Protein AF-A0A855MR85-F1 (afdb_monomer_lite)

Foldseek 3Di:
DVVVVVVVADADPAPVRNQVDPPWDKDFADQDLVSLVVVLQVADQQKWWDFVRAIWTWHHDDDNFTKTWDADQWFWDQDPVRDIDTDGDRGIDMDTQQTHHPPDPDGNSSRTTMITHDDPDPDDD

Secondary structure (DSSP, 8-state):
-HHHHTTT----SSHHHHTT-SSS-EEEPPSSHHHHHHHHHT--TT-EEEETTEEEEEEEEETTEEEEEEEEEEEEEE-TTSPEEEEEEEEEEEEETTSEETTSSSBHHHH--EEE---S-----

Radius of gyration: 14.8 Å; chains: 1; bounding box: 39×30×37 Å

Organism: NCBI:txid1122956

InterPro domains:
  IPR000064 Endopeptidase, NLPC/P60 domain [PF00877] (2-79)
  IPR038765 Papain-like cysteine peptidase superfamily [SSF54001] (2-74)

Sequence (125 aa):
MDIFKCFGVYLPRDTKYQGNMNPAEKISFPQQTEDRKIILDGLKTGDLLFMKGHVMMYLGKFGNEYYVIHQGTGFKQKKPNGDFEGFDIHGTFIMPLSVYTLNSSTTYLDSLSLAVKITQGLNKI

pLDDT: mean 91.72, std 11.17, range [39.81, 98.81]

Structure (mmCIF, N/CA/C/O backbone):
data_AF-A0A855MR85-F1
#
_entry.id   AF-A0A855MR85-F1
#
loop_
_atom_site.group_PDB
_atom_site.id
_atom_site.type_symbol
_atom_site.label_atom_id
_atom_site.label_alt_id
_atom_site.label_comp_id
_atom_site.label_asym_id
_atom_site.label_entity_id
_atom_site.label_seq_id
_atom_site.pdbx_PDB_ins_code
_atom_site.Cartn_x
_atom_site.Cartn_y
_atom_site.Cartn_z
_atom_site.occupancy
_atom_site.B_iso_or_equiv
_atom_site.auth_seq_id
_atom_site.auth_comp_id
_atom_site.auth_asym_id
_atom_site.auth_atom_id
_atom_site.pdbx_PDB_model_num
ATOM 1 N N . MET A 1 1 ? -12.059 5.800 -0.004 1.00 85.44 1 MET A N 1
ATOM 2 C CA . MET A 1 1 ? -13.266 6.190 0.757 1.00 85.44 1 MET A CA 1
ATOM 3 C C . MET A 1 1 ? -14.522 5.604 0.128 1.00 85.44 1 MET A C 1
ATOM 5 O O . MET A 1 1 ? -15.211 4.869 0.817 1.00 85.44 1 MET A O 1
ATOM 9 N N . ASP A 1 2 ? -14.803 5.873 -1.150 1.00 90.25 2 ASP A N 1
ATOM 10 C CA . ASP A 1 2 ? -16.107 5.537 -1.752 1.00 90.25 2 ASP A CA 1
ATOM 11 C C . ASP A 1 2 ? -16.439 4.041 -1.739 1.00 90.25 2 ASP A C 1
ATOM 13 O O . ASP A 1 2 ? -17.568 3.685 -1.424 1.00 90.25 2 ASP A O 1
ATOM 17 N N . ILE A 1 3 ? -15.440 3.169 -1.936 1.00 91.75 3 ILE A N 1
ATOM 18 C CA . ILE A 1 3 ? -15.605 1.710 -1.799 1.00 91.75 3 ILE A CA 1
ATOM 19 C C . ILE A 1 3 ? -16.169 1.345 -0.416 1.00 91.75 3 ILE A C 1
ATOM 21 O O . ILE A 1 3 ? -17.151 0.623 -0.325 1.00 91.75 3 ILE A O 1
ATOM 25 N N . PHE A 1 4 ? -15.593 1.877 0.665 1.00 90.81 4 PHE A N 1
ATOM 26 C CA . PHE A 1 4 ? -16.023 1.586 2.039 1.00 90.81 4 PHE A CA 1
ATOM 27 C C . PHE A 1 4 ? -17.401 2.168 2.362 1.00 90.81 4 PHE A C 1
ATOM 29 O O . PHE A 1 4 ? -18.189 1.539 3.071 1.00 90.81 4 PHE A O 1
ATOM 36 N N . LYS A 1 5 ? -17.720 3.338 1.795 1.00 90.62 5 LYS A N 1
ATOM 37 C CA . LYS A 1 5 ? -19.012 4.005 1.988 1.00 90.62 5 LYS A CA 1
ATOM 38 C C . LYS A 1 5 ? -20.177 3.144 1.491 1.00 90.62 5 LYS A C 1
ATOM 40 O O . LYS A 1 5 ? -21.227 3.142 2.127 1.00 90.62 5 LYS A O 1
ATOM 45 N N . CYS A 1 6 ? -19.981 2.364 0.424 1.00 91.81 6 CYS A N 1
ATOM 46 C CA . CYS A 1 6 ? -20.970 1.398 -0.069 1.00 91.81 6 CYS A CA 1
ATOM 47 C C . CYS A 1 6 ? -21.345 0.322 0.966 1.00 91.81 6 CYS A C 1
ATOM 49 O O . CYS A 1 6 ? -22.423 -0.254 0.874 1.00 91.81 6 CYS A O 1
ATOM 51 N N . PHE A 1 7 ? -20.488 0.082 1.961 1.00 89.81 7 PHE A N 1
ATOM 52 C CA . PHE A 1 7 ? -20.691 -0.901 3.029 1.00 89.81 7 PHE A CA 1
ATOM 53 C C . PHE A 1 7 ? -20.933 -0.247 4.398 1.00 89.81 7 PHE A C 1
ATOM 55 O O . PHE A 1 7 ? -20.788 -0.895 5.432 1.00 89.81 7 PHE A O 1
ATOM 62 N N . GLY A 1 8 ? -21.276 1.046 4.427 1.00 88.69 8 GLY A N 1
ATOM 63 C CA . GLY A 1 8 ? -21.557 1.775 5.667 1.00 88.69 8 GLY A CA 1
ATOM 64 C C . GLY A 1 8 ? -20.321 2.097 6.514 1.00 88.69 8 GLY A C 1
ATOM 65 O O . GLY A 1 8 ? -20.465 2.484 7.672 1.00 88.69 8 GLY A O 1
ATOM 66 N N . VAL A 1 9 ? -19.113 1.963 5.956 1.00 86.50 9 VAL A N 1
ATOM 67 C CA . VAL A 1 9 ? -17.857 2.329 6.621 1.00 86.50 9 VAL A CA 1
ATOM 68 C C . VAL A 1 9 ? -17.402 3.697 6.114 1.00 86.50 9 VAL A C 1
ATOM 70 O O . VAL A 1 9 ? -17.102 3.881 4.934 1.00 86.50 9 VAL A O 1
ATOM 73 N N . TYR A 1 10 ? -17.339 4.673 7.018 1.00 87.94 10 TYR A N 1
ATOM 74 C CA . TYR A 1 10 ? -16.996 6.054 6.687 1.00 87.94 10 TYR A CA 1
ATOM 75 C C . TYR A 1 10 ? -15.534 6.333 7.020 1.00 87.94 10 TYR A C 1
ATOM 77 O O . TYR A 1 10 ? -15.120 6.257 8.173 1.00 87.94 10 TYR A O 1
ATOM 85 N N . LEU A 1 11 ? -14.755 6.667 5.992 1.00 88.19 11 LEU A N 1
ATOM 86 C CA . LEU A 1 11 ? -13.358 7.068 6.133 1.00 88.19 11 LEU A CA 1
ATOM 87 C C . LEU A 1 11 ? -13.227 8.584 5.924 1.00 88.19 11 LEU A C 1
ATOM 89 O O . LEU A 1 11 ? -13.946 9.130 5.083 1.00 88.19 11 LEU A O 1
ATOM 93 N N . PRO A 1 12 ? -12.288 9.268 6.602 1.00 88.19 12 PRO A N 1
ATOM 94 C CA . PRO A 1 12 ? -11.951 10.653 6.295 1.00 88.19 12 PRO A CA 1
ATOM 95 C C . PRO A 1 12 ? -11.574 10.846 4.822 1.00 88.19 12 PRO A C 1
ATOM 97 O O . PRO A 1 12 ? -11.035 9.940 4.183 1.00 88.19 12 PRO A O 1
ATOM 100 N N . ARG A 1 13 ? -11.802 12.047 4.281 1.00 86.38 13 ARG A N 1
ATOM 101 C CA . ARG A 1 13 ? -11.549 12.336 2.861 1.00 86.38 13 ARG A CA 1
ATOM 102 C C . ARG A 1 13 ? -10.073 12.218 2.473 1.00 86.38 13 ARG A C 1
ATOM 104 O O . ARG A 1 13 ? -9.782 11.690 1.396 1.00 86.38 13 ARG A O 1
ATOM 111 N N . ASP A 1 14 ? -9.180 12.688 3.342 1.00 86.38 14 ASP A N 1
ATOM 112 C CA . ASP A 1 14 ? -7.754 12.820 3.034 1.00 86.38 14 ASP A CA 1
ATOM 113 C C . ASP A 1 14 ? -6.917 11.696 3.640 1.00 86.38 14 ASP A C 1
ATOM 115 O O . ASP A 1 14 ? -7.141 11.252 4.771 1.00 86.38 14 ASP A O 1
ATOM 119 N N . THR A 1 15 ? -5.880 11.291 2.906 1.00 83.12 15 THR A N 1
ATOM 120 C CA . THR A 1 15 ? -4.954 10.212 3.284 1.00 83.12 15 THR A CA 1
ATOM 121 C C . THR A 1 15 ? -4.289 10.455 4.637 1.00 83.12 15 THR A C 1
ATOM 123 O O . THR A 1 15 ? -4.150 9.523 5.426 1.00 83.12 15 THR A O 1
ATOM 126 N N . LYS A 1 16 ? -3.958 11.715 4.956 1.00 85.19 16 LYS A N 1
ATOM 127 C CA . LYS A 1 16 ? -3.410 12.111 6.263 1.00 85.19 16 LYS A CA 1
ATOM 128 C C . LYS A 1 16 ? -4.328 11.703 7.416 1.00 85.19 16 LYS A C 1
ATOM 130 O O . LYS A 1 16 ? -3.841 11.226 8.437 1.00 85.19 16 LYS A O 1
ATOM 135 N N . TYR A 1 17 ? -5.636 11.899 7.278 1.00 86.00 17 TYR A N 1
ATOM 136 C CA . TYR A 1 17 ? -6.593 11.550 8.325 1.00 86.00 17 TYR A CA 1
ATOM 137 C C . TYR A 1 17 ? -6.900 10.053 8.326 1.00 86.00 17 TYR A C 1
ATOM 139 O O . TYR A 1 17 ? -7.026 9.471 9.397 1.00 86.00 17 TYR A O 1
ATOM 147 N N . GLN A 1 18 ? -6.929 9.412 7.152 1.00 84.75 18 GLN A N 1
ATOM 148 C CA . GLN A 1 18 ? -7.089 7.958 7.045 1.00 84.75 18 GLN A CA 1
ATOM 149 C C . GLN A 1 18 ? -5.945 7.198 7.747 1.00 84.75 18 GLN A C 1
ATOM 151 O O . GLN A 1 18 ? -6.202 6.256 8.488 1.00 84.75 18 GLN A O 1
ATOM 156 N N . GLY A 1 19 ? -4.693 7.645 7.600 1.00 83.06 19 GLY A N 1
ATOM 157 C CA . GLY A 1 19 ? -3.544 7.046 8.296 1.00 83.06 19 GLY A CA 1
ATOM 158 C C . GLY A 1 19 ? -3.546 7.257 9.817 1.00 83.06 19 GLY A C 1
ATOM 159 O O . GLY A 1 19 ? -2.875 6.536 10.547 1.00 83.06 19 GLY A O 1
ATOM 160 N N . ASN A 1 20 ? -4.317 8.230 10.311 1.00 85.12 20 ASN A N 1
ATOM 161 C CA . ASN A 1 20 ? -4.401 8.585 11.729 1.00 85.12 20 ASN A CA 1
ATOM 162 C C . ASN A 1 20 ? -5.734 8.187 12.375 1.00 85.12 20 ASN A C 1
ATOM 164 O O . ASN A 1 20 ? -6.003 8.598 13.504 1.00 85.12 20 ASN A O 1
ATOM 168 N N . MET A 1 21 ? -6.558 7.384 11.692 1.00 82.94 21 MET A N 1
ATOM 169 C CA . MET A 1 21 ? -7.829 6.921 12.244 1.00 82.94 21 MET A CA 1
ATOM 170 C C . MET A 1 21 ? -7.614 6.179 13.568 1.00 82.94 21 MET A C 1
ATOM 172 O O . MET A 1 21 ? -6.652 5.427 13.733 1.00 82.94 21 MET A O 1
ATOM 176 N N . ASN A 1 22 ? -8.534 6.407 14.502 1.00 75.62 22 ASN A N 1
ATOM 177 C CA . ASN A 1 22 ? -8.658 5.710 15.778 1.00 75.62 22 ASN A CA 1
ATOM 178 C C . ASN A 1 22 ? -10.130 5.271 15.913 1.00 75.62 22 ASN A C 1
ATOM 180 O O . ASN A 1 22 ? -11.003 6.015 15.462 1.00 75.62 22 ASN A O 1
ATOM 184 N N . PRO A 1 23 ? -10.437 4.107 16.508 1.00 78.25 23 PRO A N 1
ATOM 185 C CA . PRO A 1 23 ? -9.528 3.164 17.170 1.00 78.25 23 PRO A CA 1
ATOM 186 C C . PRO A 1 23 ? -8.821 2.154 16.234 1.00 78.25 23 PRO A C 1
ATOM 188 O O . PRO A 1 23 ? -8.436 1.083 16.691 1.00 78.25 23 PRO A O 1
ATOM 191 N N . ALA A 1 24 ? -8.645 2.451 14.940 1.00 85.38 24 ALA A N 1
ATOM 192 C CA . ALA A 1 24 ? -8.004 1.525 13.999 1.00 85.38 24 ALA A CA 1
ATOM 193 C C . ALA A 1 24 ? -6.575 1.114 14.422 1.00 85.38 24 ALA A C 1
ATOM 195 O O . ALA A 1 24 ? -5.742 1.959 14.769 1.00 85.38 24 ALA A O 1
ATOM 196 N N . GLU A 1 25 ? -6.287 -0.191 14.350 1.00 91.06 25 GLU A N 1
ATOM 197 C CA . GLU A 1 25 ? -4.946 -0.736 14.585 1.00 91.06 25 GLU A CA 1
ATOM 198 C C . GLU A 1 25 ? -4.007 -0.321 13.445 1.00 91.06 25 GLU A C 1
ATOM 200 O O . GLU A 1 25 ? -4.368 -0.365 12.265 1.00 91.06 25 GLU A O 1
ATOM 205 N N . LYS A 1 26 ? -2.790 0.087 13.809 1.00 93.38 26 LYS A N 1
ATOM 206 C CA . LYS A 1 26 ? -1.787 0.655 12.908 1.00 93.38 26 LYS A CA 1
ATOM 207 C C . LYS A 1 26 ? -0.471 -0.089 13.048 1.00 93.38 26 LYS A C 1
ATOM 209 O O . LYS A 1 26 ? -0.005 -0.296 14.165 1.00 93.38 26 LYS A O 1
ATOM 214 N N . ILE A 1 27 ? 0.143 -0.433 11.921 1.00 96.62 27 ILE A N 1
ATOM 215 C CA . ILE A 1 27 ? 1.426 -1.138 11.871 1.00 96.62 27 ILE A CA 1
ATOM 216 C C . ILE A 1 27 ? 2.371 -0.364 10.954 1.00 96.62 27 ILE A C 1
ATOM 218 O O . ILE A 1 27 ? 2.092 -0.196 9.767 1.00 96.62 27 ILE A O 1
ATOM 222 N N . SER A 1 28 ? 3.488 0.119 11.495 1.00 97.69 28 SER A N 1
ATOM 223 C CA . SER A 1 28 ? 4.539 0.763 10.699 1.00 97.69 28 SER A CA 1
ATOM 224 C C . SER A 1 28 ? 5.358 -0.284 9.950 1.00 97.69 28 SER A C 1
ATOM 226 O O . SER A 1 28 ? 5.735 -1.303 10.529 1.00 97.69 28 SER A O 1
ATOM 228 N N . PHE A 1 29 ? 5.674 -0.024 8.682 1.00 98.19 29 PHE A N 1
ATOM 229 C CA . PHE A 1 29 ? 6.514 -0.934 7.904 1.00 98.19 29 PHE A CA 1
ATOM 230 C C . PHE A 1 29 ? 8.010 -0.720 8.207 1.00 98.19 29 PHE A C 1
ATOM 232 O O . PHE A 1 29 ? 8.474 0.424 8.204 1.00 98.19 29 PHE A O 1
ATOM 239 N N . PRO A 1 30 ? 8.780 -1.799 8.440 1.00 97.75 30 PRO A N 1
ATOM 240 C CA . PRO A 1 30 ? 10.226 -1.737 8.642 1.00 97.75 30 PRO A CA 1
ATOM 241 C C . PRO A 1 30 ? 10.959 -1.488 7.319 1.00 97.75 30 PRO A C 1
ATOM 243 O O . PRO A 1 30 ? 10.367 -1.499 6.244 1.00 97.75 30 PRO A O 1
ATOM 246 N N . GLN A 1 31 ? 12.273 -1.265 7.365 1.00 95.94 31 GLN A N 1
ATOM 247 C CA . GLN A 1 31 ? 13.057 -1.060 6.141 1.00 95.94 31 GLN A CA 1
ATOM 248 C C . GLN A 1 31 ? 13.213 -2.346 5.315 1.00 95.94 31 GLN A C 1
ATOM 250 O O . GLN A 1 31 ? 13.121 -2.280 4.094 1.00 95.94 31 GLN A O 1
ATOM 255 N N . GLN A 1 32 ? 13.397 -3.502 5.958 1.00 97.75 32 GLN A N 1
ATOM 256 C CA . GLN A 1 32 ? 13.693 -4.763 5.278 1.00 97.75 32 GLN A CA 1
ATOM 257 C C . GLN A 1 32 ? 12.468 -5.343 4.556 1.00 97.75 32 GLN A C 1
ATOM 259 O O . GLN A 1 32 ? 11.416 -5.539 5.157 1.00 97.75 32 GLN A O 1
ATOM 264 N N . THR A 1 33 ? 12.626 -5.664 3.269 1.00 97.31 33 THR A N 1
ATOM 265 C CA . THR A 1 33 ? 11.569 -6.199 2.393 1.00 97.31 33 THR A CA 1
ATOM 266 C C . THR A 1 33 ? 10.906 -7.465 2.947 1.00 97.31 33 THR A C 1
ATOM 268 O O . THR A 1 33 ? 9.682 -7.565 2.922 1.00 97.31 33 THR A O 1
ATOM 271 N N . GLU A 1 34 ? 11.675 -8.417 3.482 1.00 97.50 34 GLU A N 1
ATOM 272 C CA . GLU A 1 34 ? 11.111 -9.672 4.007 1.00 97.50 34 GLU A CA 1
ATOM 273 C C . GLU A 1 34 ? 10.220 -9.446 5.238 1.00 97.50 34 GLU A C 1
ATOM 275 O O . GLU A 1 34 ? 9.117 -9.986 5.304 1.00 97.50 34 GLU A O 1
ATOM 280 N N . ASP A 1 35 ? 10.604 -8.551 6.150 1.00 98.19 35 AS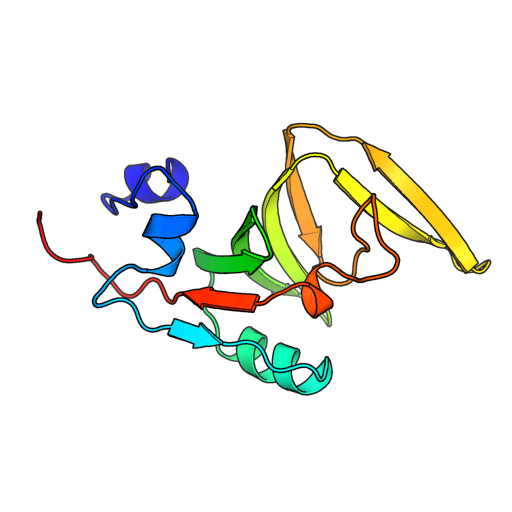P A N 1
ATOM 281 C CA . ASP A 1 35 ? 9.773 -8.213 7.311 1.00 98.19 35 ASP A CA 1
ATOM 282 C C . ASP A 1 35 ? 8.461 -7.524 6.899 1.00 98.19 35 ASP A C 1
ATOM 284 O O . ASP A 1 35 ? 7.410 -7.729 7.511 1.00 98.19 35 ASP A O 1
ATOM 288 N N . ARG A 1 36 ? 8.486 -6.733 5.816 1.00 98.50 36 ARG A N 1
ATOM 289 C CA . ARG A 1 36 ? 7.265 -6.139 5.245 1.00 98.50 36 ARG A CA 1
ATOM 290 C C . ARG A 1 36 ? 6.305 -7.218 4.750 1.00 98.50 36 ARG A C 1
ATOM 292 O O . ARG A 1 36 ? 5.098 -7.073 4.932 1.00 98.50 36 ARG A O 1
ATOM 299 N N . LYS A 1 37 ? 6.817 -8.299 4.153 1.00 98.38 37 LYS A N 1
ATOM 300 C CA . LYS A 1 37 ? 5.996 -9.430 3.690 1.00 98.38 37 LYS A CA 1
ATOM 301 C C . LYS A 1 37 ? 5.327 -10.162 4.850 1.00 98.38 37 LYS A C 1
ATOM 303 O O . LYS A 1 37 ? 4.152 -10.487 4.732 1.00 98.38 37 LYS A O 1
ATOM 308 N N . ILE A 1 38 ? 6.017 -10.324 5.985 1.00 98.19 38 ILE A N 1
ATOM 309 C CA . ILE A 1 38 ? 5.422 -10.897 7.207 1.00 98.19 38 ILE A CA 1
ATOM 310 C C . ILE A 1 38 ? 4.221 -10.059 7.662 1.00 98.19 38 ILE A C 1
ATOM 312 O O . ILE A 1 38 ? 3.168 -10.607 7.986 1.00 98.19 38 ILE A O 1
ATOM 316 N N . ILE A 1 39 ? 4.344 -8.726 7.639 1.00 98.31 39 ILE A N 1
ATOM 317 C CA . ILE A 1 39 ? 3.220 -7.833 7.952 1.00 98.31 39 ILE A CA 1
ATOM 318 C C . ILE A 1 39 ? 2.076 -8.043 6.953 1.00 98.31 39 ILE A C 1
ATOM 320 O O . ILE A 1 39 ? 0.941 -8.231 7.381 1.00 98.31 39 ILE A O 1
ATOM 324 N N . LEU A 1 40 ? 2.362 -8.047 5.644 1.00 98.50 40 LEU A N 1
ATOM 325 C CA . LEU A 1 40 ? 1.358 -8.227 4.585 1.00 98.50 40 LEU A CA 1
ATOM 326 C C . LEU A 1 40 ? 0.635 -9.584 4.661 1.00 98.50 40 LEU A C 1
ATOM 328 O O . LEU A 1 40 ? -0.567 -9.642 4.400 1.00 98.50 40 LEU A O 1
ATOM 332 N N . ASP A 1 41 ? 1.333 -10.654 5.048 1.00 98.00 41 ASP A N 1
ATOM 333 C CA . ASP A 1 41 ? 0.748 -11.985 5.268 1.00 98.00 41 ASP A CA 1
ATOM 334 C C . ASP A 1 41 ? -0.252 -11.991 6.444 1.00 98.00 41 ASP A C 1
ATOM 336 O O . ASP A 1 41 ? -1.169 -12.810 6.471 1.00 98.00 41 ASP A O 1
ATOM 340 N N . GLY A 1 42 ? -0.112 -11.061 7.397 1.00 96.50 42 GLY A N 1
ATOM 341 C CA . GLY A 1 42 ? -1.030 -10.882 8.526 1.00 96.50 42 GLY A CA 1
ATOM 342 C C . GLY A 1 42 ? -2.194 -9.912 8.279 1.00 96.50 42 GLY A C 1
ATOM 343 O O . GLY A 1 42 ? -3.041 -9.750 9.164 1.00 96.50 42 GLY A O 1
ATOM 344 N N . LEU A 1 43 ? -2.243 -9.242 7.122 1.00 97.00 43 LEU A N 1
ATOM 345 C CA . LEU A 1 43 ? -3.319 -8.309 6.770 1.00 97.00 43 LEU A CA 1
ATOM 346 C C . LEU A 1 43 ? -4.509 -9.018 6.119 1.00 97.00 43 LEU A C 1
ATOM 348 O O . LEU A 1 43 ? -4.389 -10.093 5.531 1.00 97.00 43 LEU A O 1
ATOM 352 N N . LYS A 1 44 ? -5.674 -8.374 6.183 1.00 95.38 44 LYS A N 1
ATOM 353 C CA . LYS A 1 44 ? -6.907 -8.827 5.534 1.00 95.38 44 LYS A CA 1
ATOM 354 C C . LYS A 1 44 ? -7.208 -7.993 4.295 1.00 95.38 44 LYS A C 1
ATOM 356 O O . LYS A 1 44 ? -6.878 -6.810 4.220 1.00 95.38 44 LYS A O 1
ATOM 361 N N . THR A 1 45 ? -7.893 -8.599 3.328 1.00 95.62 45 THR A N 1
ATOM 362 C CA . THR A 1 45 ? -8.489 -7.866 2.204 1.00 95.62 45 THR A CA 1
ATOM 363 C C . THR A 1 45 ? -9.340 -6.709 2.732 1.00 95.62 45 THR A C 1
ATOM 365 O O . THR A 1 45 ? -10.181 -6.904 3.608 1.00 95.62 45 THR A O 1
ATOM 368 N N . GLY A 1 46 ? -9.121 -5.512 2.194 1.00 94.75 46 GLY A N 1
ATOM 369 C CA . GLY A 1 46 ? -9.757 -4.280 2.657 1.00 94.75 46 GLY A CA 1
ATOM 370 C C . GLY A 1 46 ? -8.916 -3.463 3.641 1.00 94.75 46 GLY A C 1
ATOM 371 O O . GLY A 1 46 ? -9.233 -2.296 3.851 1.00 94.75 46 GLY A O 1
ATOM 372 N N . ASP A 1 47 ? -7.828 -3.998 4.200 1.00 96.06 47 ASP A N 1
ATOM 373 C CA . ASP A 1 47 ? -6.893 -3.179 4.978 1.00 96.06 47 ASP A CA 1
ATOM 374 C C . ASP A 1 47 ? -6.233 -2.116 4.086 1.00 96.06 47 ASP A C 1
ATOM 376 O O . ASP A 1 47 ? -6.052 -2.300 2.876 1.00 96.06 47 ASP A O 1
ATOM 380 N N . LEU A 1 48 ? -5.890 -0.970 4.673 1.00 97.06 48 LEU A N 1
ATOM 381 C CA . LEU A 1 48 ? -5.298 0.141 3.937 1.00 97.06 48 LEU A CA 1
ATOM 382 C C . LEU A 1 48 ? -3.781 0.119 4.053 1.00 97.06 48 LEU A C 1
ATOM 384 O O . LEU A 1 48 ? -3.224 -0.042 5.138 1.00 97.06 48 LEU A O 1
ATOM 388 N N . LEU A 1 49 ? -3.123 0.365 2.930 1.00 98.38 49 LEU A N 1
ATOM 389 C CA . LEU A 1 49 ? -1.680 0.493 2.815 1.00 98.38 49 LEU A CA 1
ATOM 390 C C . LEU A 1 49 ? -1.333 1.918 2.403 1.00 98.38 49 LEU A C 1
ATOM 392 O O . LEU A 1 49 ? -1.921 2.468 1.471 1.00 98.38 49 LEU A O 1
ATOM 396 N N . PHE A 1 50 ? -0.360 2.513 3.080 1.00 97.62 50 PHE A N 1
ATOM 397 C CA . PHE A 1 50 ? 0.075 3.881 2.835 1.00 97.62 50 PHE A CA 1
ATOM 398 C C . PHE A 1 50 ? 1.524 3.910 2.383 1.00 97.62 50 PHE A C 1
ATOM 400 O O . PHE A 1 50 ? 2.367 3.171 2.889 1.00 97.62 50 PHE A O 1
ATOM 407 N N . MET A 1 51 ? 1.800 4.847 1.488 1.00 95.62 51 MET A N 1
ATOM 408 C CA . MET A 1 51 ? 3.129 5.356 1.173 1.00 95.62 51 MET A CA 1
ATOM 409 C C . MET A 1 51 ? 3.061 6.889 1.166 1.00 95.62 51 MET A C 1
ATOM 411 O O . MET A 1 51 ? 1.986 7.477 1.322 1.00 95.62 51 MET A O 1
ATOM 415 N N . LYS A 1 52 ? 4.193 7.575 0.990 1.00 92.56 52 LYS A N 1
ATOM 416 C CA . LYS A 1 52 ? 4.219 9.046 1.009 1.00 92.56 52 LYS A CA 1
ATOM 417 C C . LYS A 1 52 ? 3.213 9.639 0.008 1.00 92.56 52 LYS A C 1
ATOM 419 O O . LYS A 1 52 ? 3.392 9.524 -1.198 1.00 92.56 52 LYS A O 1
ATOM 424 N N . GLY A 1 53 ? 2.185 10.310 0.532 1.00 91.00 53 GLY A N 1
ATOM 425 C CA . GLY A 1 53 ? 1.167 11.008 -0.259 1.00 91.00 53 GLY A CA 1
ATOM 426 C C . GLY A 1 53 ? 0.131 10.109 -0.937 1.00 91.00 53 GLY A C 1
ATOM 427 O O . GLY A 1 53 ? -0.686 10.628 -1.690 1.00 91.00 53 GLY A O 1
ATOM 428 N N . HIS A 1 54 ? 0.130 8.799 -0.677 1.00 95.31 54 HIS A N 1
ATOM 429 C CA . HIS A 1 54 ? -0.707 7.861 -1.422 1.00 95.31 54 HIS A CA 1
ATOM 430 C C . HIS A 1 54 ? -1.269 6.738 -0.543 1.00 95.31 54 HIS A C 1
ATOM 432 O O . HIS A 1 54 ? -0.628 6.303 0.415 1.00 95.31 54 HIS A O 1
ATOM 438 N N . VAL A 1 55 ? -2.479 6.280 -0.868 1.00 96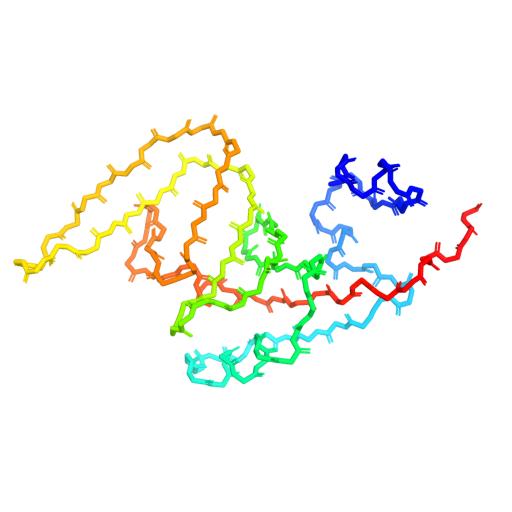.38 55 VAL A N 1
ATOM 439 C CA . VAL A 1 55 ? -3.191 5.211 -0.153 1.00 96.38 55 VAL A CA 1
ATOM 440 C C . VAL A 1 55 ? -3.700 4.168 -1.138 1.00 96.38 55 VAL A C 1
ATOM 442 O O . VAL A 1 55 ? -4.139 4.487 -2.244 1.00 96.38 55 VAL A O 1
ATOM 445 N N . MET A 1 56 ? -3.645 2.913 -0.722 1.00 97.81 56 MET A N 1
ATOM 446 C CA . MET A 1 56 ? -4.043 1.749 -1.498 1.00 97.81 56 MET A CA 1
ATOM 447 C C . MET A 1 56 ? -4.886 0.826 -0.621 1.00 97.81 56 MET A C 1
ATOM 449 O O . MET A 1 56 ? -4.708 0.793 0.596 1.00 97.81 56 MET A O 1
ATOM 453 N N . MET A 1 57 ? -5.798 0.070 -1.229 1.00 97.94 57 MET A N 1
ATOM 454 C CA . MET A 1 57 ? -6.536 -0.985 -0.535 1.00 97.94 57 MET A CA 1
ATOM 455 C C . MET A 1 57 ? -5.891 -2.332 -0.844 1.00 97.94 57 MET A C 1
ATOM 457 O O . MET A 1 57 ? -5.727 -2.685 -2.014 1.00 97.94 57 MET A O 1
ATOM 461 N N . TYR A 1 58 ? -5.526 -3.072 0.199 1.00 98.50 58 TYR A N 1
ATOM 462 C CA . TYR A 1 58 ? -4.957 -4.405 0.080 1.00 98.50 58 TYR A CA 1
ATOM 463 C C . TYR A 1 58 ? -6.020 -5.406 -0.372 1.00 98.50 58 TYR A C 1
ATOM 465 O O . TYR A 1 58 ? -7.131 -5.435 0.159 1.00 98.50 58 TYR A O 1
ATOM 473 N N . LEU A 1 59 ? -5.682 -6.224 -1.366 1.00 98.38 59 LEU A N 1
ATOM 4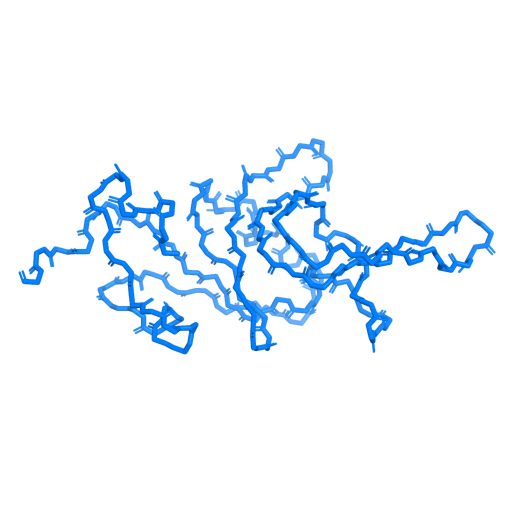74 C CA . LEU A 1 59 ? -6.569 -7.250 -1.908 1.00 98.38 59 LEU A CA 1
ATOM 475 C C . LEU A 1 59 ? -6.225 -8.657 -1.419 1.00 98.38 59 LEU A C 1
ATOM 477 O O . LEU A 1 59 ? -7.086 -9.532 -1.470 1.00 98.38 59 LEU A O 1
ATOM 481 N N . GLY A 1 60 ? -5.014 -8.862 -0.904 1.00 98.19 60 GLY A N 1
ATOM 482 C CA . GLY A 1 60 ? -4.522 -10.168 -0.480 1.00 98.19 60 GLY A CA 1
ATOM 483 C C . GLY A 1 60 ? -3.303 -10.619 -1.277 1.00 98.19 60 GLY A C 1
ATOM 484 O O . GLY A 1 60 ? -2.712 -9.861 -2.053 1.00 98.19 60 GLY A O 1
ATOM 485 N N . LYS A 1 61 ? -2.947 -11.886 -1.079 1.00 98.19 61 LYS A N 1
ATOM 486 C CA . LYS A 1 61 ? -1.818 -12.552 -1.723 1.00 98.19 61 LYS A CA 1
ATOM 487 C C . LYS A 1 61 ? -2.316 -13.594 -2.719 1.00 98.19 61 LYS A C 1
ATOM 489 O O . LYS A 1 61 ? -3.210 -14.375 -2.399 1.00 98.19 61 LYS A O 1
ATOM 494 N N . PHE A 1 62 ? -1.713 -13.630 -3.902 1.00 97.06 62 PHE A N 1
ATOM 495 C CA . PHE A 1 62 ? -1.919 -14.689 -4.888 1.00 97.06 62 PHE A CA 1
ATOM 496 C C . PHE A 1 62 ? -0.560 -15.172 -5.398 1.00 97.06 62 PHE A C 1
ATOM 498 O O . PHE A 1 62 ? 0.242 -14.391 -5.910 1.00 97.06 62 PHE A O 1
ATOM 505 N N . GLY A 1 63 ? -0.274 -16.462 -5.205 1.00 95.56 63 GLY A N 1
ATOM 506 C CA . GLY A 1 63 ? 1.079 -16.989 -5.370 1.00 95.56 63 GLY A CA 1
ATOM 507 C C . GLY A 1 63 ? 2.064 -16.284 -4.430 1.00 95.56 63 GLY A C 1
ATOM 508 O O . GLY A 1 63 ? 1.844 -16.226 -3.220 1.00 95.56 63 GLY A O 1
ATOM 509 N N . ASN A 1 64 ? 3.129 -15.720 -5.000 1.00 94.94 64 ASN A N 1
ATOM 510 C CA . ASN A 1 64 ? 4.165 -14.997 -4.254 1.00 94.94 64 ASN A CA 1
ATOM 511 C C . ASN A 1 64 ? 3.973 -13.471 -4.270 1.00 94.94 64 ASN A C 1
ATOM 513 O O . ASN A 1 64 ? 4.838 -12.746 -3.786 1.00 94.94 64 ASN A O 1
ATOM 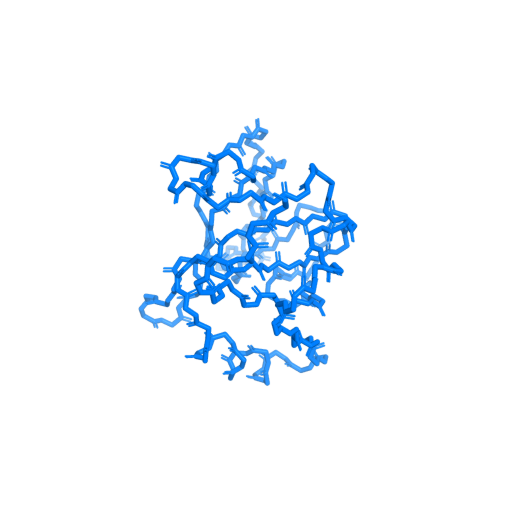517 N N . GLU A 1 65 ? 2.852 -12.988 -4.810 1.00 98.00 65 GLU A N 1
ATOM 518 C CA . GLU A 1 65 ? 2.605 -11.569 -5.050 1.00 98.00 65 GLU A CA 1
ATOM 519 C C . GLU A 1 65 ? 1.472 -11.023 -4.179 1.00 98.00 65 GLU A C 1
ATOM 521 O O . GLU A 1 65 ? 0.463 -11.688 -3.933 1.00 98.00 65 GLU A O 1
ATOM 526 N N . TYR A 1 66 ? 1.642 -9.778 -3.739 1.00 98.75 66 TYR A N 1
ATOM 527 C CA . TYR A 1 66 ? 0.698 -9.047 -2.895 1.00 98.75 66 TYR A CA 1
ATOM 528 C C . TYR A 1 66 ? -0.010 -7.990 -3.725 1.00 98.75 66 TYR A C 1
ATOM 530 O O . TYR A 1 66 ? 0.652 -7.136 -4.308 1.00 98.75 66 TYR A O 1
ATOM 538 N N . TYR A 1 67 ? -1.337 -8.014 -3.769 1.00 98.81 67 TYR A N 1
ATOM 539 C CA . TYR A 1 67 ? -2.103 -7.175 -4.682 1.00 98.81 67 TYR A CA 1
ATOM 540 C C . TYR A 1 67 ? -2.791 -6.020 -3.973 1.00 98.81 67 TYR A C 1
ATOM 542 O O . TYR A 1 67 ? -3.262 -6.136 -2.839 1.00 98.81 67 TYR A O 1
ATOM 550 N N . VAL A 1 68 ? -2.891 -4.905 -4.687 1.00 98.75 68 VAL A N 1
ATOM 551 C CA . VAL A 1 68 ? -3.625 -3.717 -4.258 1.00 98.75 68 VAL A CA 1
ATOM 552 C C . VAL A 1 68 ? -4.526 -3.201 -5.367 1.00 98.75 68 VAL A C 1
ATOM 554 O O . VAL A 1 68 ? -4.231 -3.385 -6.545 1.00 98.75 68 VAL A O 1
ATOM 557 N N . ILE A 1 69 ? -5.588 -2.497 -4.979 1.00 98.38 69 ILE A N 1
ATOM 558 C CA . ILE A 1 69 ? -6.347 -1.602 -5.857 1.00 98.38 69 ILE A CA 1
ATOM 559 C C . ILE A 1 69 ? -6.201 -0.165 -5.365 1.00 98.38 69 ILE A C 1
ATOM 561 O O . ILE A 1 69 ? -6.298 0.117 -4.166 1.00 98.38 69 ILE A O 1
ATOM 565 N N . HIS A 1 70 ? -5.965 0.758 -6.291 1.00 97.38 70 HIS A N 1
ATOM 566 C CA . HIS A 1 70 ? -5.886 2.184 -5.994 1.00 97.38 70 HIS A CA 1
ATOM 567 C C . HIS A 1 70 ? -6.124 3.026 -7.244 1.00 97.38 70 HIS A C 1
ATOM 569 O O . HIS A 1 70 ? -6.130 2.506 -8.357 1.00 97.38 70 HIS A O 1
ATOM 575 N N . GLN A 1 71 ? -6.296 4.335 -7.048 1.00 96.38 71 GLN A N 1
ATOM 576 C CA . GLN A 1 71 ? -6.169 5.308 -8.130 1.00 96.38 71 GLN A CA 1
ATOM 577 C C . GLN A 1 71 ? -4.746 5.850 -8.165 1.00 96.38 71 GLN A C 1
ATOM 579 O O . GLN A 1 71 ? -4.214 6.208 -7.120 1.00 96.38 71 GLN A O 1
ATOM 584 N N . GLY A 1 72 ? -4.095 5.892 -9.320 1.00 94.75 72 GLY A N 1
ATOM 585 C CA . GLY A 1 72 ? -2.714 6.358 -9.406 1.00 94.75 72 GLY A CA 1
ATOM 586 C C . GLY A 1 72 ? -2.305 6.764 -10.811 1.00 94.75 72 GLY A C 1
ATOM 587 O O . GLY A 1 72 ? -3.036 6.538 -11.773 1.00 94.75 72 GLY A O 1
ATOM 588 N N . THR A 1 73 ? -1.119 7.357 -10.914 1.00 95.50 73 THR A N 1
ATOM 589 C CA . THR A 1 73 ? -0.526 7.734 -12.201 1.00 95.50 73 THR A CA 1
ATOM 590 C C . THR A 1 73 ? -0.104 6.501 -12.991 1.00 95.50 73 THR A C 1
ATOM 592 O O . THR A 1 73 ? -0.416 6.415 -14.165 1.00 95.50 73 THR A O 1
ATOM 595 N N . GLY A 1 74 ? 0.509 5.501 -12.351 1.00 96.31 74 GLY A N 1
ATOM 596 C CA . GLY A 1 74 ? 0.922 4.263 -13.013 1.00 96.31 74 GLY A CA 1
ATOM 597 C C . GLY A 1 74 ? 2.113 3.597 -12.327 1.00 96.31 74 GLY A C 1
ATOM 598 O O . GLY A 1 74 ? 2.438 3.936 -11.190 1.00 96.31 74 GLY A O 1
ATOM 599 N N . PHE A 1 75 ? 2.781 2.666 -13.011 1.00 97.44 75 PHE A N 1
ATOM 600 C CA . PHE A 1 75 ? 3.911 1.897 -12.469 1.00 97.44 75 PHE A CA 1
ATOM 601 C C . PHE A 1 75 ? 4.944 1.537 -13.545 1.00 97.44 75 PHE A C 1
ATOM 603 O O . PHE A 1 75 ? 4.715 1.740 -14.735 1.00 97.44 75 PHE A O 1
ATOM 610 N N . LYS A 1 76 ? 6.088 0.981 -13.129 1.00 97.06 76 LYS A N 1
ATOM 611 C CA . LYS A 1 76 ? 7.079 0.361 -14.017 1.00 97.06 76 LYS A CA 1
ATOM 612 C C . LYS A 1 76 ? 7.258 -1.121 -13.713 1.00 97.06 76 LYS A C 1
ATOM 614 O O . LYS A 1 76 ? 7.253 -1.526 -12.551 1.00 97.06 76 LYS A O 1
ATOM 619 N N . GLN A 1 77 ? 7.499 -1.919 -14.744 1.00 95.12 77 GLN A N 1
ATOM 620 C CA . GLN A 1 77 ? 7.932 -3.312 -14.614 1.00 95.12 77 GLN A CA 1
ATOM 621 C C . GLN A 1 77 ? 9.360 -3.465 -15.114 1.00 95.12 77 GLN A C 1
ATOM 623 O O . GLN A 1 77 ? 9.746 -2.841 -16.100 1.00 95.12 77 GLN A O 1
ATOM 628 N N . LYS A 1 78 ? 10.148 -4.296 -14.431 1.00 93.81 78 LYS A N 1
ATOM 629 C CA . LYS A 1 78 ? 11.504 -4.624 -14.865 1.00 93.81 78 LYS A CA 1
ATOM 630 C C . LYS A 1 78 ? 11.454 -5.808 -15.831 1.00 93.81 78 LYS A C 1
ATOM 632 O O . LYS A 1 78 ? 10.988 -6.884 -15.463 1.00 93.81 78 LYS A O 1
ATOM 637 N N . LYS A 1 79 ? 11.930 -5.606 -17.056 1.00 92.88 79 LYS A N 1
ATOM 638 C CA . LYS A 1 79 ? 12.039 -6.628 -18.099 1.00 92.88 79 LYS A CA 1
ATOM 639 C C . LYS A 1 79 ? 13.200 -7.591 -17.803 1.00 92.88 79 LYS A C 1
ATOM 641 O O . LYS A 1 79 ? 14.134 -7.222 -17.085 1.00 92.88 79 LYS A O 1
ATOM 646 N N . PRO A 1 80 ? 13.209 -8.802 -18.395 1.00 93.12 80 PRO A N 1
ATOM 647 C CA . PRO A 1 80 ? 14.306 -9.762 -18.225 1.00 93.12 80 PRO A CA 1
ATOM 648 C C . PRO A 1 80 ? 15.685 -9.225 -18.631 1.00 93.12 80 PRO A C 1
ATOM 650 O O . PRO A 1 80 ? 16.691 -9.617 -18.049 1.00 93.12 80 PRO A O 1
ATOM 653 N N . ASN A 1 81 ? 15.737 -8.306 -19.599 1.00 92.81 81 ASN A N 1
ATOM 654 C CA . ASN A 1 81 ? 16.971 -7.656 -20.047 1.00 92.81 81 ASN A CA 1
ATOM 655 C C . ASN A 1 81 ? 17.483 -6.563 -19.083 1.00 92.81 81 ASN A C 1
ATOM 657 O O . ASN A 1 81 ? 18.541 -5.993 -19.322 1.00 92.81 81 ASN A O 1
ATOM 661 N N . GLY A 1 82 ? 16.749 -6.273 -18.003 1.00 90.06 82 GLY A N 1
ATOM 662 C CA . GLY A 1 82 ? 17.095 -5.268 -17.001 1.00 90.06 82 GLY A CA 1
ATOM 663 C C . GLY A 1 82 ? 16.423 -3.905 -17.187 1.00 90.06 82 GLY A C 1
ATOM 664 O O . GLY A 1 82 ? 16.420 -3.129 -16.229 1.00 90.06 82 GLY A O 1
ATOM 665 N N . ASP A 1 83 ? 15.819 -3.638 -18.349 1.00 92.38 83 ASP A N 1
ATOM 666 C CA . ASP A 1 83 ? 15.158 -2.364 -18.648 1.00 92.38 83 ASP A CA 1
ATOM 667 C C . ASP A 1 83 ? 13.824 -2.214 -17.913 1.00 92.38 83 ASP A C 1
ATOM 669 O O . ASP A 1 83 ? 13.196 -3.194 -17.509 1.00 92.38 83 ASP A O 1
ATOM 673 N N . PHE A 1 84 ? 13.348 -0.975 -17.782 1.00 94.06 84 PHE A N 1
ATOM 674 C CA . PHE A 1 84 ? 12.026 -0.687 -17.231 1.00 94.06 84 PHE A CA 1
ATOM 675 C C . PHE A 1 84 ? 11.009 -0.361 -18.325 1.00 94.06 84 PHE A C 1
ATOM 677 O O . PHE A 1 84 ? 11.243 0.501 -19.168 1.00 94.06 84 PHE A O 1
ATOM 684 N N . GLU A 1 85 ? 9.845 -1.002 -18.261 1.00 95.38 85 GLU A N 1
ATOM 685 C CA . GLU A 1 85 ? 8.647 -0.624 -19.010 1.00 95.38 85 GLU A CA 1
ATOM 686 C C . GLU A 1 85 ? 7.732 0.216 -18.135 1.00 95.38 85 GLU A C 1
ATOM 688 O O . GLU A 1 85 ? 7.360 -0.235 -17.054 1.00 95.38 85 GLU A O 1
ATOM 693 N N . GLY A 1 86 ? 7.376 1.420 -18.578 1.00 95.25 86 GLY A N 1
ATOM 694 C CA . GLY A 1 86 ? 6.417 2.274 -17.884 1.00 95.25 86 GLY A CA 1
ATOM 695 C C . GLY A 1 86 ? 4.996 2.082 -18.397 1.00 95.25 86 GLY A C 1
ATOM 696 O O . GLY A 1 86 ? 4.774 1.990 -19.600 1.00 95.25 86 GLY A O 1
ATOM 697 N N . PHE A 1 87 ? 4.043 2.088 -17.473 1.00 95.94 87 PHE A N 1
ATOM 698 C CA . PHE A 1 87 ? 2.613 2.074 -17.742 1.00 95.94 87 PHE A CA 1
ATOM 699 C C . PHE A 1 87 ? 2.016 3.342 -17.139 1.00 95.94 87 PHE A C 1
ATOM 701 O O . PHE A 1 87 ? 1.965 3.462 -15.915 1.00 95.94 87 PHE A O 1
ATOM 708 N N . ASP A 1 88 ? 1.604 4.285 -17.987 1.00 95.62 88 ASP A N 1
ATOM 709 C CA . ASP A 1 88 ? 0.934 5.524 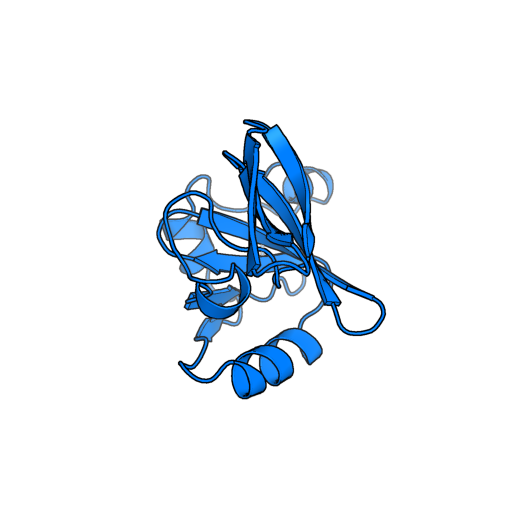-17.581 1.00 95.62 88 ASP A CA 1
ATOM 710 C C . ASP A 1 88 ? -0.587 5.350 -17.710 1.00 95.62 88 ASP A C 1
ATOM 712 O O . ASP A 1 88 ? -1.091 5.070 -18.796 1.00 95.62 88 ASP A O 1
ATOM 716 N N . ILE A 1 89 ? -1.309 5.424 -16.591 1.00 95.62 89 ILE A N 1
ATOM 717 C CA . ILE A 1 89 ? -2.704 4.970 -16.464 1.00 95.62 89 ILE A CA 1
ATOM 718 C C . ILE A 1 89 ? -3.646 6.114 -16.073 1.00 95.62 89 ILE A C 1
ATOM 720 O O . ILE A 1 89 ? -4.731 6.218 -16.638 1.00 95.62 89 ILE A O 1
ATOM 724 N N . HIS A 1 90 ? -3.266 6.956 -15.104 1.00 95.25 90 HIS A N 1
ATOM 725 C CA . HIS A 1 90 ? -4.114 8.032 -14.545 1.00 95.25 90 HIS A CA 1
ATOM 726 C C . HIS A 1 90 ? -5.539 7.581 -14.176 1.00 95.25 90 HIS A C 1
ATOM 728 O O . HIS A 1 90 ? -6.532 8.209 -14.542 1.00 95.25 90 HIS A O 1
ATOM 734 N N . GLY A 1 91 ? -5.661 6.478 -13.434 1.00 96.88 91 GLY A N 1
ATOM 735 C CA . GLY A 1 91 ? -6.964 5.878 -13.141 1.00 96.88 91 GLY A CA 1
ATOM 736 C C . GLY A 1 91 ? -6.936 4.834 -12.032 1.00 96.88 91 GLY A C 1
ATOM 737 O O . GLY A 1 91 ? -5.946 4.713 -11.311 1.00 96.88 91 GLY A O 1
ATOM 738 N N . THR A 1 92 ? -8.040 4.091 -11.885 1.00 97.75 92 THR A N 1
ATOM 739 C CA . THR A 1 92 ? -8.142 2.953 -10.955 1.00 97.75 92 THR A CA 1
ATOM 740 C C . THR A 1 92 ? -7.597 1.690 -11.599 1.00 97.75 92 THR A C 1
ATOM 742 O O . THR A 1 92 ? -8.073 1.300 -12.662 1.00 97.75 92 THR A O 1
ATOM 745 N N . PHE A 1 93 ? -6.676 1.003 -10.934 1.00 97.88 93 PHE A N 1
ATOM 746 C CA . PHE A 1 93 ? -6.156 -0.273 -11.416 1.00 97.88 93 PHE A CA 1
ATOM 747 C C . PHE A 1 93 ? -5.720 -1.187 -10.269 1.00 97.88 93 PHE A C 1
ATOM 749 O O . PHE A 1 93 ? -5.564 -0.756 -9.123 1.00 97.88 93 PHE A O 1
ATOM 756 N N . ILE A 1 94 ? -5.561 -2.469 -10.606 1.00 98.06 94 ILE A N 1
ATOM 757 C CA . ILE A 1 94 ? -5.005 -3.501 -9.732 1.00 98.06 94 ILE A CA 1
ATOM 758 C C . ILE A 1 94 ? -3.567 -3.764 -10.165 1.00 98.06 94 ILE A C 1
ATOM 760 O O . ILE A 1 94 ? -3.293 -3.885 -11.358 1.00 98.06 94 ILE A O 1
ATOM 764 N N . MET A 1 95 ? -2.658 -3.881 -9.203 1.00 97.88 95 MET A N 1
ATOM 765 C CA . MET A 1 95 ? -1.264 -4.238 -9.466 1.00 97.88 95 MET A CA 1
ATOM 766 C C . MET A 1 95 ? -0.673 -5.059 -8.312 1.00 97.88 95 MET A C 1
ATOM 768 O O . MET A 1 95 ? -1.144 -4.931 -7.174 1.00 97.88 95 MET A O 1
ATOM 772 N N . PRO A 1 96 ? 0.362 -5.877 -8.573 1.00 98.19 96 PRO A N 1
ATOM 773 C CA . PRO A 1 96 ? 1.174 -6.442 -7.509 1.00 98.19 96 PRO A CA 1
ATOM 774 C C . PRO A 1 96 ? 2.113 -5.376 -6.922 1.00 98.19 96 PRO A C 1
ATOM 776 O O . PRO A 1 96 ? 2.622 -4.521 -7.640 1.00 98.19 96 PRO A O 1
ATOM 779 N N . LEU A 1 97 ? 2.384 -5.429 -5.618 1.00 98.50 97 LEU A N 1
ATOM 780 C CA . LEU A 1 97 ? 3.256 -4.481 -4.913 1.00 98.50 97 LEU A CA 1
ATOM 781 C C . LEU A 1 97 ? 4.738 -4.588 -5.319 1.00 98.50 97 LEU A C 1
ATOM 783 O O . LEU A 1 97 ? 5.513 -3.680 -5.021 1.00 98.50 97 LEU A O 1
ATOM 787 N N . SER A 1 98 ? 5.141 -5.666 -5.997 1.00 97.44 98 SER A N 1
ATOM 788 C CA . SER A 1 98 ? 6.501 -5.855 -6.521 1.00 97.44 98 SER A CA 1
ATOM 789 C C . SER A 1 98 ? 6.841 -4.943 -7.705 1.00 97.44 98 SER A C 1
ATOM 791 O O . SER A 1 98 ? 8.020 -4.793 -8.032 1.00 97.44 98 SER A O 1
ATOM 793 N N . VAL A 1 99 ? 5.850 -4.301 -8.341 1.00 97.38 99 VAL A N 1
ATOM 794 C CA . VAL A 1 99 ? 6.119 -3.324 -9.406 1.00 97.38 99 VAL A CA 1
ATOM 795 C C . VAL A 1 99 ? 6.794 -2.073 -8.849 1.00 97.38 99 VAL A C 1
ATOM 797 O O . VAL A 1 99 ? 6.678 -1.731 -7.671 1.00 97.38 99 VAL A O 1
ATOM 800 N N . TYR A 1 100 ? 7.500 -1.364 -9.720 1.00 97.50 100 TYR A N 1
ATOM 801 C CA . TYR A 1 100 ? 8.241 -0.156 -9.389 1.00 97.50 100 TYR A CA 1
ATOM 802 C C . TYR A 1 100 ? 7.360 1.080 -9.516 1.00 97.50 100 TYR A C 1
ATOM 804 O O . TYR A 1 100 ? 6.481 1.146 -10.376 1.00 97.50 100 TYR A O 1
ATOM 812 N N . THR A 1 101 ? 7.613 2.101 -8.700 1.00 95.75 101 THR A N 1
ATOM 813 C CA . THR A 1 101 ? 6.939 3.392 -8.895 1.00 95.75 101 THR A CA 1
ATOM 814 C C . THR A 1 101 ? 7.484 4.087 -10.149 1.00 95.75 101 THR A C 1
ATOM 816 O O . THR A 1 101 ? 8.662 3.934 -10.477 1.00 95.75 101 THR A O 1
ATOM 819 N N . LEU A 1 102 ? 6.666 4.877 -10.858 1.00 92.25 102 LEU A N 1
ATOM 820 C CA . LEU A 1 102 ? 7.097 5.565 -12.091 1.00 92.25 102 LEU A CA 1
ATOM 821 C C . LEU A 1 102 ? 8.356 6.425 -11.892 1.00 92.25 102 LEU A C 1
ATOM 823 O O . LEU A 1 102 ? 9.275 6.388 -12.714 1.00 92.25 102 LEU A O 1
ATOM 827 N N . ASN A 1 103 ? 8.439 7.125 -10.760 1.00 85.69 103 ASN A N 1
ATOM 828 C CA . ASN A 1 103 ? 9.439 8.165 -10.512 1.00 85.69 103 ASN A CA 1
ATOM 829 C C . ASN A 1 103 ? 10.614 7.708 -9.632 1.00 85.69 103 ASN A C 1
ATOM 831 O O . ASN A 1 103 ? 11.430 8.533 -9.230 1.00 85.69 103 ASN A O 1
ATOM 835 N N . SER A 1 104 ? 10.713 6.416 -9.308 1.00 86.81 104 SER A N 1
ATOM 836 C CA . SER A 1 104 ? 11.813 5.879 -8.499 1.00 86.81 104 SER A CA 1
ATOM 837 C C . SER A 1 104 ? 12.312 4.531 -9.021 1.00 86.81 104 SER A C 1
ATOM 839 O O . SER A 1 104 ? 11.731 3.933 -9.929 1.00 86.81 104 SER A O 1
ATOM 841 N N . SER A 1 105 ? 13.397 4.050 -8.419 1.00 88.50 105 SER A N 1
ATOM 842 C CA . SER A 1 105 ? 13.881 2.670 -8.555 1.00 88.50 105 SER A CA 1
ATOM 843 C C . SER A 1 105 ? 13.456 1.797 -7.367 1.00 88.50 105 SER A C 1
ATOM 845 O O . SER A 1 105 ? 14.083 0.776 -7.104 1.00 88.50 105 SER A O 1
ATOM 847 N N . THR A 1 106 ? 12.412 2.198 -6.633 1.00 94.50 106 THR A N 1
ATOM 848 C CA . THR A 1 106 ? 11.846 1.442 -5.507 1.00 94.50 106 THR A CA 1
ATOM 849 C C . THR A 1 106 ? 10.537 0.783 -5.913 1.00 94.50 106 THR A C 1
ATOM 851 O O . THR A 1 106 ? 9.765 1.335 -6.705 1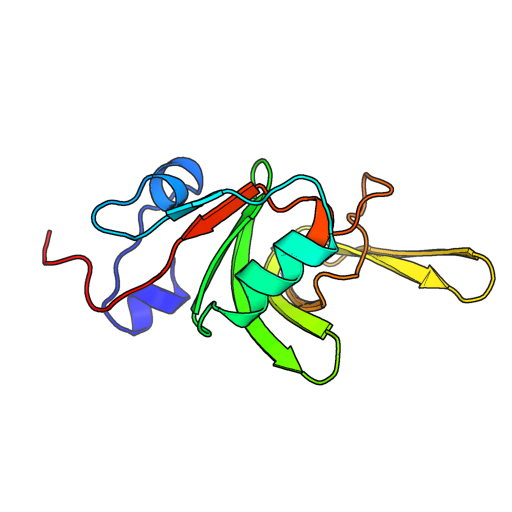.00 94.50 106 THR A O 1
ATOM 854 N N . THR A 1 107 ? 10.280 -0.399 -5.359 1.00 97.50 107 THR A N 1
ATOM 855 C CA . THR A 1 107 ? 8.989 -1.071 -5.520 1.00 97.50 107 THR A CA 1
ATOM 856 C C . THR A 1 107 ? 7.911 -0.367 -4.699 1.00 97.50 107 THR A C 1
ATOM 858 O O . THR A 1 107 ? 8.213 0.391 -3.767 1.00 97.50 107 THR A O 1
ATOM 861 N N . TYR A 1 108 ? 6.640 -0.607 -5.014 1.00 98.06 108 TYR A N 1
ATOM 862 C CA . TYR A 1 108 ? 5.545 -0.168 -4.149 1.00 98.06 108 TYR A CA 1
ATOM 863 C C . TYR A 1 108 ? 5.632 -0.820 -2.766 1.00 98.06 108 TYR A C 1
ATOM 865 O O . TYR A 1 108 ? 5.419 -0.131 -1.769 1.00 98.06 108 TYR A O 1
ATOM 873 N N . LEU A 1 109 ? 6.023 -2.097 -2.697 1.00 98.19 109 LEU A N 1
ATOM 874 C CA . LEU A 1 109 ? 6.250 -2.839 -1.455 1.00 98.19 109 LEU A CA 1
ATOM 875 C C . LEU A 1 109 ? 7.273 -2.135 -0.555 1.00 98.19 109 LEU A C 1
ATOM 877 O O . LEU A 1 109 ? 7.004 -1.882 0.622 1.00 98.19 109 LEU A O 1
ATOM 881 N N . ASP A 1 110 ? 8.421 -1.753 -1.113 1.00 98.00 110 ASP A N 1
ATOM 882 C CA . ASP A 1 110 ? 9.491 -1.077 -0.366 1.00 98.00 110 ASP A CA 1
ATOM 883 C C . ASP A 1 110 ? 9.160 0.391 -0.061 1.00 98.00 110 ASP A C 1
ATOM 885 O O . ASP A 1 110 ? 9.759 1.009 0.818 1.00 98.00 110 ASP A O 1
ATOM 889 N N . SER A 1 111 ? 8.166 0.954 -0.751 1.00 97.50 111 SER A N 1
ATOM 890 C CA . SER A 1 111 ? 7.692 2.320 -0.518 1.00 97.50 111 SER A CA 1
ATOM 891 C C . SER A 1 111 ? 6.615 2.410 0.570 1.00 97.50 111 SER A C 1
ATOM 893 O O . SER A 1 111 ? 6.259 3.519 0.976 1.00 97.50 111 SER A O 1
ATOM 895 N N . LEU A 1 112 ? 6.097 1.276 1.061 1.00 98.31 112 LEU A N 1
ATOM 896 C CA . LEU A 1 112 ? 5.107 1.256 2.140 1.00 98.31 112 LEU A CA 1
ATOM 897 C C . LEU A 1 112 ? 5.661 1.880 3.428 1.00 98.31 112 LEU A C 1
ATOM 899 O O . LEU A 1 112 ? 6.822 1.687 3.787 1.00 98.31 112 LEU A O 1
ATOM 903 N N . SER A 1 113 ? 4.812 2.613 4.139 1.00 97.62 113 SER A N 1
ATOM 904 C CA . SER A 1 113 ? 5.149 3.265 5.407 1.00 97.62 113 SER A CA 1
ATOM 905 C C . SER A 1 113 ? 4.235 2.845 6.552 1.00 97.62 113 SER A C 1
ATOM 907 O O . SER A 1 113 ? 4.687 2.749 7.689 1.00 97.62 113 SER A O 1
ATOM 909 N N . LEU A 1 114 ? 2.955 2.588 6.270 1.00 97.81 114 LEU A N 1
ATOM 910 C CA . LEU A 1 114 ? 1.958 2.261 7.288 1.00 97.81 114 LEU A CA 1
ATOM 911 C C . LEU A 1 114 ? 0.901 1.304 6.724 1.00 97.81 114 LEU A C 1
ATOM 913 O O . LEU A 1 114 ? 0.448 1.491 5.595 1.00 97.81 114 LEU A O 1
ATOM 917 N N . ALA A 1 115 ? 0.482 0.326 7.520 1.00 97.62 115 ALA A N 1
ATOM 918 C CA . ALA A 1 115 ? -0.762 -0.411 7.339 1.00 97.62 115 ALA A CA 1
ATOM 919 C C . ALA A 1 115 ? -1.782 0.040 8.392 1.00 97.62 115 ALA A C 1
ATOM 921 O O . ALA A 1 115 ? -1.436 0.210 9.564 1.00 97.62 115 ALA A O 1
ATOM 922 N N . VAL A 1 116 ? -3.035 0.218 7.981 1.00 95.62 116 VAL A N 1
ATOM 923 C CA . VAL A 1 116 ? -4.170 0.483 8.873 1.00 95.62 116 VAL A CA 1
ATOM 924 C C . VAL A 1 116 ? -5.166 -0.651 8.700 1.00 95.62 116 VAL A C 1
ATOM 926 O O . VAL A 1 116 ? -5.697 -0.841 7.603 1.00 95.62 116 VAL A O 1
ATOM 929 N N . LYS A 1 117 ? -5.427 -1.391 9.779 1.00 93.50 117 LYS A N 1
ATOM 930 C CA . LYS A 1 117 ? -6.400 -2.480 9.751 1.00 93.50 117 LYS A CA 1
ATOM 931 C C . LYS A 1 117 ? -7.816 -1.937 9.845 1.00 93.50 117 LYS A C 1
ATOM 933 O O . LYS A 1 117 ? -8.136 -1.165 10.752 1.00 93.50 117 LYS A O 1
ATOM 938 N N . ILE A 1 118 ? -8.674 -2.380 8.935 1.00 88.69 118 ILE A N 1
ATOM 939 C CA . ILE A 1 118 ? -10.097 -2.053 8.946 1.00 88.69 118 ILE A CA 1
ATOM 940 C C . ILE A 1 118 ? -10.829 -3.171 9.691 1.00 88.69 118 ILE A C 1
ATOM 942 O O . ILE A 1 118 ? -11.308 -4.146 9.116 1.00 88.69 118 ILE A O 1
ATOM 946 N N . THR A 1 119 ? -10.893 -3.044 11.015 1.00 73.50 119 THR A N 1
ATOM 947 C CA . THR A 1 119 ? -11.734 -3.889 11.871 1.00 73.50 119 THR A CA 1
ATOM 948 C C . THR A 1 119 ? -13.135 -3.269 11.972 1.00 73.50 119 THR A C 1
ATOM 950 O O . THR A 1 119 ? -13.278 -2.053 11.869 1.00 73.50 119 THR A O 1
ATOM 953 N N . GLN A 1 120 ? -14.180 -4.106 12.052 1.00 57.88 120 GLN A N 1
ATOM 954 C CA . GLN A 1 120 ? -15.598 -3.714 11.936 1.00 57.88 120 GLN A CA 1
ATOM 955 C C . GLN A 1 120 ? -15.935 -2.355 12.565 1.00 57.88 120 GLN A C 1
ATOM 957 O O . GLN A 1 120 ? -15.645 -2.134 13.735 1.00 57.88 120 GLN A O 1
ATOM 962 N N . GLY A 1 121 ? -16.619 -1.513 11.777 1.00 54.22 121 GLY A N 1
ATOM 963 C CA . GLY A 1 121 ? -17.359 -0.334 12.222 1.00 54.22 121 GLY A CA 1
ATOM 964 C C . GLY A 1 121 ? -16.581 0.564 13.173 1.00 54.22 121 GLY A C 1
ATOM 965 O O . GLY A 1 121 ? -16.773 0.472 14.381 1.00 54.22 121 GLY A O 1
ATOM 966 N N . LEU A 1 122 ? -15.772 1.483 12.630 1.00 51.50 122 LEU A N 1
ATOM 967 C CA . LEU A 1 122 ? -15.405 2.708 13.346 1.00 51.50 122 LEU A CA 1
ATOM 968 C C . LEU A 1 122 ? -16.717 3.306 13.870 1.00 51.50 122 LEU A C 1
ATOM 970 O O . LEU A 1 122 ? -17.537 3.790 13.089 1.00 51.50 122 LEU A O 1
ATOM 974 N N . ASN A 1 123 ? -16.969 3.076 15.161 1.00 41.84 123 ASN A N 1
ATOM 975 C CA . ASN A 1 123 ? -18.285 3.214 15.762 1.00 41.84 123 ASN A CA 1
ATOM 976 C C . ASN A 1 123 ? -18.825 4.613 15.484 1.00 41.84 123 ASN A C 1
ATOM 978 O O . ASN A 1 123 ? -18.092 5.583 15.660 1.00 41.84 123 ASN A O 1
ATOM 982 N N . LYS A 1 124 ? -20.084 4.645 15.025 1.00 39.81 124 LYS A N 1
ATOM 983 C CA . LYS A 1 124 ? -20.981 5.800 14.873 1.00 39.81 124 LYS A CA 1
ATOM 984 C C . LYS A 1 124 ? -20.345 7.134 15.285 1.00 39.81 124 LYS A C 1
ATOM 986 O O . LYS A 1 124 ? -20.186 7.393 16.476 1.00 39.81 124 LYS A O 1
ATOM 991 N N . ILE A 1 125 ? -20.030 7.952 14.280 1.00 42.88 125 ILE A N 1
ATOM 992 C CA . ILE A 1 125 ? -19.948 9.408 14.449 1.00 42.88 125 ILE A CA 1
ATOM 993 C C . ILE A 1 125 ? -21.298 9.898 14.983 1.00 42.88 125 ILE A C 1
ATOM 995 O O . ILE A 1 125 ? -22.326 9.376 14.485 1.00 42.88 125 ILE A O 1
#